Protein AF-R6CHU4-F1 (afdb_monomer)

Mean predicted aligned error: 10.6 Å

pLDDT: mean 79.74, std 15.45, range [49.53, 96.19]

Secondary structure (DSSP, 8-state):
-HHHHHHHHHHT---SHHHHHHHHHHHHHHHHHHHHHHHHHHHHHHHHHHHHHHHHHHHHHHHHHHHHHHTT-S--HHHHHHHHHHHHHHHHHHHHHHHHHHHHHHHHHHHHHHHHHHHHHHHHHTS--

Sequence (129 aa):
MLYIILFIQYNGLEHTESDDKMVKEYLREKADSLTAEKERLTAQKERLDGIRERLHKSIDEVQKKEDVDFEIFSPRADMRVSKEMLNEMHQQMNDVKRQQAQTARELEEVTAKLDKFLYMLEEVQNLPD

Nearest PDB structures (foldseek):
  3k29-assembly1_A  TM=5.548E-01  e=1.126E+00  Chlamydia trachomatis
  8i4v-assembly1_B  TM=6.104E-01  e=1.731E+00  Saccharomyces cerevisiae S288C
  8i21-assembly1_A  TM=4.843E-01  e=1.957E+00  Saccharomyces cerevisiae S288C

Radius of gyration: 26.16 Å; Cα contacts (8 Å, |Δi|>4): 61; chains: 1; bounding box: 52×22×76 Å

Solvent-accessible surface area (backbone atoms only — not comparable to full-atom values): 7097 Å² total; per-residue (Å²): 108,74,66,57,55,50,52,32,59,76,70,70,52,72,94,50,82,70,38,59,53,50,49,51,51,50,35,47,55,51,33,53,53,33,50,55,51,43,52,53,40,50,55,49,46,55,5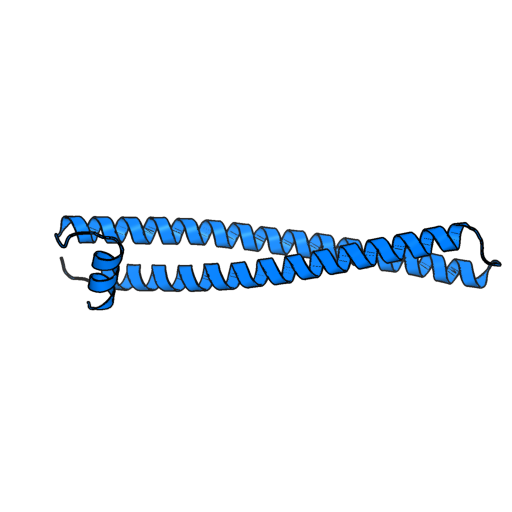2,49,51,56,49,50,53,51,52,51,53,51,49,52,54,52,51,54,51,53,58,57,47,63,79,74,52,78,94,49,77,68,56,58,54,52,53,52,51,50,51,53,52,51,50,53,49,51,52,50,52,50,50,47,55,48,45,50,51,52,40,51,53,40,48,56,50,32,54,52,33,49,52,51,42,53,59,63,67,70,52,82,131

Structure (mmCIF, N/CA/C/O backbone):
data_AF-R6CHU4-F1
#
_entry.id   AF-R6CHU4-F1
#
loop_
_atom_site.group_PDB
_atom_site.id
_atom_site.type_symbol
_atom_site.label_atom_id
_atom_site.label_alt_id
_atom_site.label_comp_id
_atom_site.label_asym_id
_atom_site.label_entity_id
_atom_site.label_seq_id
_atom_site.pdbx_PDB_ins_code
_atom_site.Cartn_x
_atom_site.Cartn_y
_atom_site.Cartn_z
_atom_site.occupancy
_atom_site.B_iso_or_equiv
_atom_site.auth_seq_id
_atom_site.auth_comp_id
_atom_site.auth_asym_id
_atom_site.auth_atom_id
_atom_site.pdbx_PDB_model_num
ATOM 1 N N . MET A 1 1 ? -22.817 -8.018 24.021 1.00 50.62 1 MET A N 1
ATOM 2 C CA . MET A 1 1 ? -22.764 -8.988 25.150 1.00 50.62 1 MET A CA 1
ATOM 3 C C . MET A 1 1 ? -21.920 -10.234 24.845 1.00 50.62 1 MET A C 1
ATOM 5 O O . MET A 1 1 ? -20.793 -10.284 25.312 1.00 50.62 1 MET A O 1
ATOM 9 N N . LEU A 1 2 ? -22.374 -11.208 24.036 1.00 55.72 2 LEU A N 1
ATOM 10 C CA . LEU A 1 2 ? -21.643 -12.480 23.796 1.00 55.72 2 LEU A CA 1
ATOM 11 C C . LEU A 1 2 ? -20.214 -12.301 23.236 1.00 55.72 2 LEU A C 1
ATOM 13 O O . LEU A 1 2 ? -19.304 -13.021 23.632 1.00 55.72 2 LEU A O 1
ATOM 17 N N . TYR A 1 3 ? -20.006 -11.315 22.358 1.00 54.94 3 TYR A N 1
ATOM 18 C CA . TYR A 1 3 ? -18.700 -11.028 21.746 1.00 54.94 3 TYR A CA 1
ATOM 19 C C . TYR A 1 3 ? -17.682 -10.420 22.721 1.00 54.94 3 TYR A C 1
ATOM 21 O O . TYR A 1 3 ? -16.497 -10.723 22.638 1.00 54.94 3 TYR A O 1
ATOM 29 N N . ILE A 1 4 ? -18.154 -9.594 23.658 1.00 58.25 4 ILE A N 1
ATOM 30 C CA . ILE A 1 4 ? -17.322 -8.940 24.676 1.00 58.25 4 ILE A CA 1
ATOM 31 C C . ILE A 1 4 ? -16.885 -9.976 25.712 1.00 58.25 4 ILE A C 1
ATOM 33 O O . ILE A 1 4 ? -15.700 -10.081 25.999 1.00 58.25 4 ILE A O 1
ATOM 37 N N . ILE A 1 5 ? -17.807 -10.837 26.157 1.00 59.31 5 ILE A N 1
ATOM 38 C CA . ILE A 1 5 ? -17.498 -11.958 27.058 1.00 59.31 5 ILE A CA 1
ATOM 39 C C . ILE A 1 5 ? -16.471 -12.906 26.415 1.00 59.31 5 ILE A C 1
ATOM 41 O O . ILE A 1 5 ? -15.502 -13.293 27.064 1.00 59.31 5 ILE A O 1
ATOM 45 N N . LEU A 1 6 ? -16.628 -13.237 25.126 1.00 61.44 6 LEU A N 1
ATOM 46 C CA . LEU A 1 6 ? -15.659 -14.053 24.382 1.00 61.44 6 LEU A CA 1
ATOM 47 C C . LEU A 1 6 ? -14.294 -13.365 24.235 1.00 61.44 6 LEU A C 1
ATOM 49 O O . LEU A 1 6 ? -13.268 -14.028 24.337 1.00 61.44 6 LEU A O 1
ATOM 53 N N . PHE A 1 7 ? -14.262 -12.052 24.009 1.00 62.44 7 PHE A N 1
ATOM 54 C CA . PHE A 1 7 ? -13.025 -11.277 23.906 1.00 62.44 7 PHE A CA 1
ATOM 55 C C . PHE A 1 7 ? -12.279 -11.191 25.247 1.00 62.44 7 PHE A C 1
ATOM 57 O O . PHE A 1 7 ? -11.062 -11.368 25.282 1.00 62.44 7 PHE A O 1
ATOM 64 N N . ILE A 1 8 ? -13.010 -10.988 26.343 1.00 59.88 8 ILE A N 1
ATOM 65 C CA . ILE A 1 8 ? -12.511 -10.984 27.723 1.00 59.88 8 ILE A CA 1
ATOM 66 C C . ILE A 1 8 ? -11.935 -12.365 28.083 1.00 59.88 8 ILE A C 1
ATOM 68 O O . ILE A 1 8 ? -10.789 -12.457 28.518 1.00 59.88 8 ILE A O 1
ATOM 72 N N . GLN A 1 9 ? -12.653 -13.453 27.773 1.00 55.72 9 GLN A N 1
ATOM 73 C CA . GLN A 1 9 ? -12.181 -14.829 27.992 1.00 55.72 9 GLN A CA 1
ATOM 74 C C . GLN A 1 9 ? -10.968 -15.203 27.127 1.00 55.72 9 GLN A C 1
ATOM 76 O O . GLN A 1 9 ? -10.060 -15.877 27.607 1.00 55.72 9 GLN A O 1
ATOM 81 N N . TYR A 1 10 ? -10.924 -14.765 25.863 1.00 58.94 10 TYR A N 1
ATOM 82 C CA . TYR A 1 10 ? -9.813 -15.061 24.949 1.00 58.94 10 TYR A CA 1
ATOM 83 C C . TYR A 1 10 ? -8.524 -14.311 25.321 1.00 58.94 10 TYR A C 1
ATOM 85 O O . TYR A 1 10 ? -7.430 -14.793 25.036 1.00 58.94 10 TYR A O 1
ATOM 93 N N . ASN A 1 11 ? -8.644 -13.149 25.972 1.00 62.66 11 ASN A N 1
ATOM 94 C CA . ASN A 1 11 ? -7.509 -12.342 26.428 1.00 62.66 11 ASN A CA 1
ATOM 95 C C . ASN A 1 11 ? -7.218 -12.482 27.937 1.00 62.66 11 ASN A C 1
ATOM 97 O O . ASN A 1 11 ? -6.288 -11.846 28.425 1.00 62.66 11 ASN A O 1
ATOM 101 N N . GLY A 1 12 ? -7.965 -13.323 28.665 1.00 55.19 12 GLY A N 1
ATOM 102 C CA . GLY A 1 12 ? -7.722 -13.628 30.080 1.00 55.19 12 GLY A CA 1
ATOM 103 C C . GLY A 1 12 ? -8.012 -12.480 31.054 1.00 55.19 12 GLY A C 1
ATOM 104 O O . GLY A 1 12 ? -7.389 -12.424 32.111 1.00 55.19 12 GLY A O 1
ATOM 105 N N . LEU A 1 13 ? -8.918 -11.565 30.705 1.00 57.38 13 LEU A N 1
ATOM 106 C CA . LEU A 1 13 ? -9.391 -10.510 31.607 1.00 57.38 13 LEU A CA 1
ATOM 107 C C . LEU A 1 13 ? -10.535 -11.089 32.473 1.00 57.38 13 LEU A C 1
ATOM 109 O O . LEU A 1 13 ? -11.392 -11.799 31.949 1.00 57.38 13 LEU A O 1
ATOM 113 N N . GLU A 1 14 ? -10.545 -10.870 33.792 1.00 50.28 14 GLU A N 1
ATOM 114 C CA . GLU A 1 14 ? -11.731 -11.154 34.628 1.00 50.28 14 GLU A CA 1
ATOM 115 C C . GLU A 1 14 ? -12.763 -10.015 34.443 1.00 50.28 14 GLU A C 1
ATOM 117 O O . GLU A 1 14 ? -12.479 -9.061 33.730 1.00 50.28 14 GLU A O 1
ATOM 122 N N . HIS A 1 15 ? -14.004 -10.143 34.932 1.00 49.53 15 HIS A N 1
ATOM 123 C CA . HIS A 1 15 ? -15.098 -9.200 34.621 1.00 49.53 15 HIS A CA 1
ATOM 124 C C . HIS A 1 15 ? -15.457 -8.350 35.857 1.00 49.53 15 HIS A C 1
ATOM 126 O O . HIS A 1 15 ? -16.210 -8.791 36.727 1.00 49.53 15 HIS A O 1
ATOM 132 N N . THR A 1 16 ? -14.925 -7.131 35.933 1.00 54.12 16 THR A N 1
ATOM 133 C CA . THR A 1 16 ? -15.229 -6.071 36.917 1.00 54.12 16 THR A CA 1
ATOM 134 C C . THR A 1 16 ? -15.424 -4.718 36.205 1.00 54.12 16 THR A C 1
ATOM 136 O O . THR A 1 16 ? -15.019 -4.565 35.058 1.00 54.12 16 THR A O 1
ATOM 139 N N . GLU A 1 17 ? -16.005 -3.698 36.854 1.00 53.38 17 GLU A N 1
ATOM 140 C CA . GLU A 1 17 ? -16.098 -2.316 36.308 1.00 53.38 17 GLU A CA 1
ATOM 141 C C . GLU A 1 17 ? -14.728 -1.740 35.887 1.00 53.38 17 GLU A C 1
ATOM 143 O O . GLU A 1 17 ? -14.625 -0.928 34.964 1.00 53.38 17 GLU A O 1
ATOM 148 N N . SER A 1 18 ? -13.648 -2.180 36.543 1.00 57.06 18 SER A N 1
ATOM 149 C CA . SER A 1 18 ? -12.274 -1.836 36.165 1.00 57.06 18 SER A CA 1
ATOM 150 C C . SER A 1 18 ? -11.870 -2.456 34.822 1.00 57.06 18 SER A C 1
ATOM 152 O O . SER A 1 18 ? -11.036 -1.890 34.112 1.00 57.06 18 SER A O 1
ATOM 154 N N . ASP A 1 19 ? -12.468 -3.589 34.454 1.00 63.03 19 ASP A N 1
ATOM 155 C CA . ASP A 1 19 ? -12.167 -4.324 33.229 1.00 63.03 19 ASP A CA 1
ATOM 156 C C . ASP A 1 19 ? -12.845 -3.701 32.008 1.00 63.03 19 ASP A C 1
ATOM 158 O O . ASP A 1 19 ? -12.230 -3.647 30.947 1.00 63.03 19 ASP A O 1
ATOM 162 N N . ASP A 1 20 ? -14.029 -3.097 32.147 1.00 67.44 20 ASP A N 1
ATOM 163 C CA . ASP A 1 20 ? -14.667 -2.367 31.040 1.00 67.44 20 ASP A CA 1
ATOM 164 C C . ASP A 1 20 ? -13.858 -1.124 30.640 1.00 67.44 20 ASP A C 1
ATOM 166 O O . ASP A 1 20 ? -13.711 -0.817 29.452 1.00 67.44 20 ASP A O 1
ATOM 170 N N . LYS A 1 21 ? -13.250 -0.434 31.614 1.00 73.94 21 LYS A N 1
ATOM 171 C CA . LYS A 1 21 ? -12.310 0.661 31.340 1.00 73.94 21 LYS A CA 1
ATOM 172 C C . LYS A 1 21 ? -11.032 0.156 30.659 1.00 73.94 21 LYS A C 1
ATOM 174 O O . LYS A 1 21 ? -10.609 0.744 29.664 1.00 73.94 21 LYS A O 1
ATOM 179 N N . MET A 1 22 ? -10.456 -0.944 31.147 1.00 76.44 22 MET A N 1
ATOM 180 C CA . MET A 1 22 ? -9.268 -1.576 30.552 1.00 76.44 22 MET A CA 1
ATOM 181 C C . MET A 1 22 ? -9.528 -2.059 29.118 1.00 76.44 22 MET A C 1
ATOM 183 O O . MET A 1 22 ? -8.687 -1.883 28.238 1.00 76.44 22 MET A O 1
ATOM 187 N N . VAL A 1 23 ? -10.708 -2.622 28.848 1.00 76.88 23 VAL A N 1
ATOM 188 C CA . VAL A 1 23 ? -11.127 -3.061 27.511 1.00 76.88 23 VAL A CA 1
ATOM 189 C C . VAL A 1 23 ? -11.295 -1.860 26.578 1.00 76.88 23 VAL A C 1
ATOM 191 O O . VAL A 1 23 ? -10.808 -1.907 25.448 1.00 76.88 23 VAL A O 1
ATOM 194 N N . LYS A 1 24 ? -11.910 -0.759 27.036 1.00 80.38 24 LYS A N 1
ATOM 195 C CA . LYS A 1 24 ? -12.016 0.493 26.257 1.00 80.38 24 LYS A CA 1
ATOM 196 C C . LYS A 1 24 ? -10.637 1.047 25.890 1.00 80.38 24 LYS A C 1
ATOM 198 O O . LYS A 1 24 ? -10.419 1.401 24.731 1.00 80.38 24 LYS A O 1
ATOM 203 N N . GLU A 1 25 ? -9.711 1.107 26.848 1.00 84.50 25 GLU A N 1
ATOM 204 C CA . GLU A 1 25 ? -8.339 1.580 26.617 1.00 84.50 25 GLU A CA 1
ATOM 205 C C . GLU A 1 25 ? -7.587 0.665 25.639 1.00 84.50 25 GLU A C 1
ATOM 207 O O . GLU A 1 25 ? -7.044 1.155 24.649 1.00 84.50 25 GLU A O 1
ATOM 212 N N . TYR A 1 26 ? -7.657 -0.658 25.818 1.00 82.50 26 TYR A N 1
ATOM 213 C CA . TYR A 1 26 ? -7.035 -1.622 24.906 1.00 82.50 26 TYR A CA 1
ATOM 214 C C . TYR A 1 26 ? -7.561 -1.505 23.470 1.00 82.50 26 TYR A C 1
ATOM 216 O O . TYR A 1 26 ? -6.786 -1.471 22.512 1.00 82.50 26 TYR A O 1
ATOM 224 N N . LEU A 1 27 ? -8.887 -1.459 23.298 1.00 84.50 27 LEU A N 1
ATOM 225 C CA . LEU A 1 27 ? -9.508 -1.350 21.977 1.00 84.50 27 LEU A CA 1
ATOM 226 C C . LEU A 1 27 ? -9.098 -0.046 21.283 1.00 84.50 27 LEU A C 1
ATOM 228 O O . LEU A 1 27 ? -8.846 -0.055 20.077 1.00 84.50 27 LEU A O 1
ATOM 232 N N . ARG A 1 28 ? -8.968 1.045 22.046 1.00 87.25 28 ARG A N 1
ATOM 233 C CA . ARG A 1 28 ? -8.505 2.342 21.547 1.00 87.25 28 ARG A CA 1
ATOM 234 C C . ARG A 1 28 ? -7.047 2.296 21.104 1.00 87.25 28 ARG A C 1
ATOM 236 O O . ARG A 1 28 ? -6.766 2.640 19.963 1.00 87.25 28 ARG A O 1
ATOM 243 N N . GLU A 1 29 ? -6.145 1.789 21.944 1.00 88.69 29 GLU A N 1
ATOM 244 C CA . GLU A 1 29 ? -4.726 1.648 21.590 1.00 88.69 29 GLU A CA 1
ATOM 245 C C . GLU A 1 29 ? -4.529 0.773 20.345 1.00 88.69 29 GLU A C 1
ATOM 247 O O . GLU A 1 29 ? -3.701 1.073 19.480 1.00 88.69 29 GLU A O 1
ATOM 252 N N . LYS A 1 30 ? -5.309 -0.309 20.212 1.00 87.19 30 LYS A N 1
ATOM 253 C CA . LYS A 1 30 ? -5.274 -1.157 19.015 1.00 87.19 30 LYS A CA 1
ATOM 254 C C . LYS A 1 30 ? -5.810 -0.448 17.779 1.00 87.19 30 LYS A C 1
ATOM 256 O O . LYS A 1 30 ? -5.200 -0.588 16.720 1.00 87.19 30 LYS A O 1
ATOM 261 N N . ALA A 1 31 ? -6.898 0.309 17.895 1.00 88.19 31 ALA A N 1
ATOM 262 C CA . ALA A 1 31 ? -7.425 1.100 16.787 1.00 88.19 31 ALA A CA 1
ATOM 263 C C . ALA A 1 31 ? -6.425 2.180 16.336 1.00 88.19 31 ALA A C 1
ATOM 265 O O . ALA A 1 31 ? -6.179 2.319 15.137 1.00 88.19 31 ALA A O 1
ATOM 266 N N . ASP A 1 32 ? -5.779 2.873 17.275 1.00 90.69 32 ASP A N 1
ATOM 267 C CA . ASP A 1 32 ? -4.761 3.888 16.980 1.00 90.69 32 ASP A CA 1
ATOM 268 C C . ASP A 1 32 ? -3.532 3.256 16.304 1.00 90.69 32 ASP A C 1
ATOM 270 O O . ASP A 1 32 ? -3.059 3.738 15.271 1.00 90.69 32 ASP A O 1
ATOM 274 N N . SER A 1 33 ? -3.061 2.112 16.817 1.00 91.62 33 SER A N 1
ATOM 275 C CA . SER A 1 33 ? -1.961 1.348 16.214 1.00 91.62 33 SER A CA 1
ATOM 276 C C . SER A 1 33 ? -2.281 0.894 14.787 1.00 91.62 33 SER A C 1
ATOM 278 O O . SER A 1 33 ? 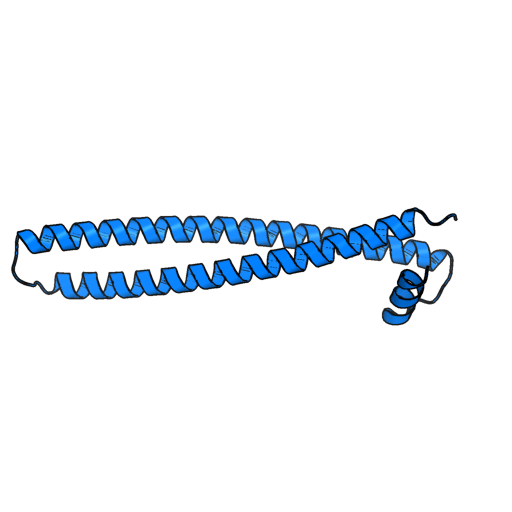-1.439 1.023 13.899 1.00 91.62 33 SER A O 1
ATOM 280 N N . LEU A 1 34 ? -3.480 0.351 14.553 1.00 91.12 34 LEU A N 1
ATOM 281 C CA . LEU A 1 34 ? -3.913 -0.102 13.227 1.00 91.12 34 LEU A CA 1
ATOM 282 C C . LEU A 1 34 ? -4.115 1.074 12.263 1.00 91.12 34 LEU A C 1
ATOM 284 O O . LEU A 1 34 ? -3.835 0.950 11.073 1.00 91.12 34 LEU A O 1
ATOM 288 N N . THR A 1 35 ? -4.542 2.233 12.768 1.00 92.31 35 THR A N 1
ATOM 289 C CA . THR A 1 35 ? -4.644 3.468 11.979 1.00 92.31 35 THR A CA 1
ATOM 290 C C . THR A 1 35 ? -3.266 3.929 11.508 1.00 92.31 35 THR A C 1
ATOM 292 O O . THR A 1 35 ? -3.072 4.156 10.314 1.00 92.31 35 THR A O 1
ATOM 295 N N . ALA A 1 36 ? -2.277 3.970 12.405 1.00 93.81 36 ALA A N 1
ATOM 296 C CA . ALA A 1 36 ? -0.904 4.322 12.048 1.00 93.81 36 ALA A CA 1
ATOM 297 C C . ALA A 1 36 ? -0.288 3.330 11.038 1.00 93.81 36 ALA A C 1
ATOM 299 O O . ALA A 1 36 ? 0.416 3.723 10.103 1.00 93.81 36 ALA A O 1
ATOM 300 N N . GLU A 1 37 ? -0.571 2.033 11.187 1.00 93.25 37 GLU A N 1
ATOM 301 C CA . GLU A 1 37 ? -0.127 1.008 10.238 1.00 93.25 37 GLU A CA 1
ATOM 302 C C . GLU A 1 37 ? -0.775 1.183 8.855 1.00 93.25 37 GLU A C 1
ATOM 304 O O . GLU A 1 37 ? -0.084 1.125 7.834 1.00 93.25 37 GLU A O 1
ATOM 309 N N . LYS A 1 38 ? -2.076 1.491 8.808 1.00 93.38 38 LYS A N 1
ATOM 310 C CA . LYS A 1 38 ? -2.803 1.805 7.571 1.00 93.38 38 LYS A CA 1
ATOM 311 C C . LYS A 1 38 ? -2.204 3.012 6.846 1.00 93.38 38 LYS A C 1
ATOM 313 O O . LYS A 1 38 ? -2.013 2.963 5.627 1.00 93.38 38 LYS A O 1
ATOM 318 N N . GLU A 1 39 ? -1.875 4.082 7.569 1.00 95.50 39 GLU A N 1
ATOM 319 C CA . GLU A 1 39 ? -1.222 5.270 7.000 1.00 95.50 39 GLU A CA 1
ATOM 320 C C . GLU A 1 39 ? 0.155 4.931 6.419 1.00 95.50 39 GLU A C 1
ATOM 322 O O . GLU A 1 39 ? 0.470 5.299 5.284 1.00 95.50 39 GLU A O 1
ATOM 327 N N . ARG A 1 40 ? 0.958 4.150 7.150 1.00 96.06 40 ARG A N 1
ATOM 328 C CA . ARG A 1 40 ? 2.267 3.682 6.679 1.00 96.06 40 ARG A CA 1
ATOM 329 C C . ARG A 1 40 ? 2.155 2.845 5.401 1.00 96.06 40 ARG A C 1
ATOM 331 O O 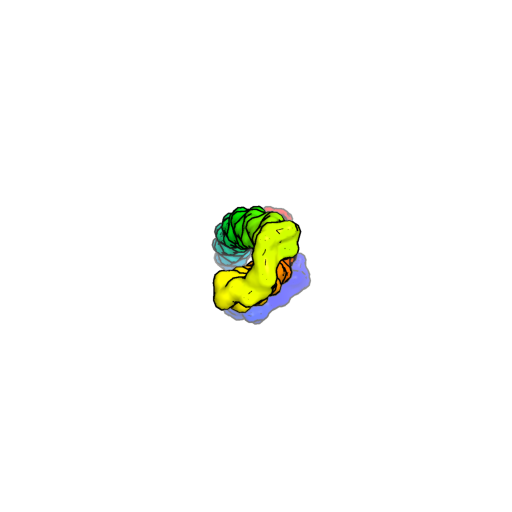. ARG A 1 40 ? 2.940 3.056 4.474 1.00 96.06 40 ARG A O 1
ATOM 338 N N . LEU A 1 41 ? 1.215 1.900 5.341 1.00 93.81 41 LEU A N 1
ATOM 339 C CA . LEU A 1 41 ? 0.981 1.062 4.157 1.00 93.81 41 LEU A CA 1
ATOM 340 C C . LEU A 1 41 ? 0.486 1.892 2.966 1.00 93.81 41 LEU A C 1
ATOM 342 O O . LEU A 1 41 ? 0.922 1.675 1.835 1.00 93.81 41 LEU A O 1
ATOM 346 N N . THR A 1 42 ? -0.350 2.899 3.218 1.00 92.75 42 THR A N 1
ATOM 347 C CA . THR A 1 42 ? -0.803 3.846 2.188 1.00 92.75 42 THR A CA 1
ATOM 348 C C . THR A 1 42 ? 0.378 4.626 1.605 1.00 92.75 42 THR A C 1
ATOM 350 O O . THR A 1 42 ? 0.566 4.639 0.389 1.00 92.75 42 THR A O 1
ATOM 353 N N . ALA A 1 43 ? 1.251 5.173 2.455 1.00 94.69 43 ALA A N 1
ATOM 354 C CA . ALA A 1 43 ? 2.458 5.864 2.006 1.0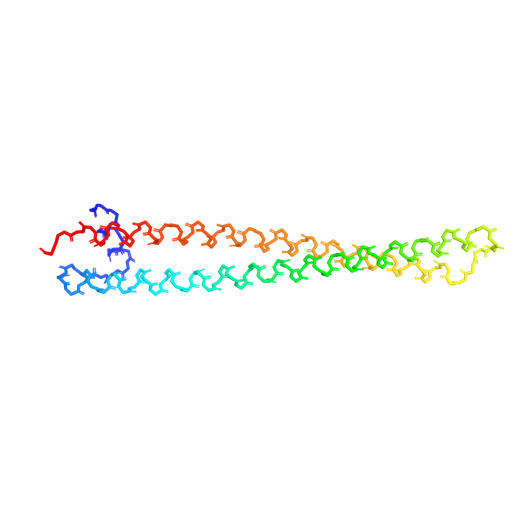0 94.69 43 ALA A CA 1
ATOM 355 C C . ALA A 1 43 ? 3.434 4.929 1.261 1.00 94.69 43 ALA A C 1
ATOM 357 O O . ALA A 1 43 ? 4.103 5.338 0.309 1.00 94.69 43 ALA A O 1
ATOM 358 N N . GLN A 1 44 ? 3.530 3.656 1.665 1.00 93.50 44 GLN A N 1
ATOM 359 C CA . GLN A 1 44 ? 4.327 2.659 0.945 1.00 93.50 44 GLN A CA 1
ATOM 360 C C . GLN A 1 44 ? 3.770 2.407 -0.462 1.00 93.50 44 GLN A C 1
ATOM 362 O O . GLN A 1 44 ? 4.545 2.361 -1.420 1.00 93.50 44 GLN A O 1
ATOM 367 N N . LYS A 1 45 ? 2.446 2.286 -0.602 1.00 93.00 45 LYS A N 1
ATOM 368 C CA . LYS A 1 45 ? 1.779 2.109 -1.896 1.00 93.00 45 LYS A CA 1
ATOM 369 C C . LYS A 1 45 ? 2.079 3.270 -2.848 1.00 93.00 45 LYS A C 1
ATOM 371 O O . LYS A 1 45 ? 2.514 3.020 -3.969 1.00 93.00 45 LYS A O 1
ATOM 376 N N . GLU A 1 46 ? 1.952 4.512 -2.382 1.00 94.50 46 GLU A N 1
ATOM 377 C CA . GLU A 1 46 ? 2.267 5.710 -3.178 1.00 94.50 46 GLU A CA 1
ATOM 378 C C . GLU A 1 46 ? 3.730 5.734 -3.642 1.00 94.50 46 GLU A C 1
ATOM 380 O O . GLU A 1 46 ? 4.029 6.029 -4.801 1.00 94.50 46 GLU A O 1
ATOM 385 N N . ARG A 1 47 ? 4.667 5.359 -2.760 1.00 95.31 47 ARG A N 1
ATOM 386 C CA . ARG A 1 47 ? 6.088 5.243 -3.124 1.00 95.31 47 ARG A CA 1
ATOM 387 C C . ARG A 1 47 ? 6.315 4.196 -4.211 1.00 95.31 47 ARG A C 1
ATOM 389 O O . ARG A 1 47 ? 7.088 4.447 -5.135 1.00 95.31 47 ARG A O 1
ATOM 396 N N . LEU A 1 48 ? 5.660 3.039 -4.108 1.00 94.44 48 LEU A N 1
ATOM 397 C CA . LEU A 1 48 ? 5.748 1.984 -5.118 1.00 94.44 48 LEU A CA 1
ATOM 398 C C . LEU A 1 48 ? 5.132 2.423 -6.450 1.00 94.44 48 LEU A C 1
ATOM 400 O O . LEU A 1 48 ? 5.718 2.145 -7.493 1.00 94.44 48 LEU A O 1
ATOM 404 N N . ASP A 1 49 ? 4.012 3.152 -6.431 1.00 92.81 49 ASP A N 1
ATOM 405 C CA . ASP A 1 49 ? 3.415 3.731 -7.641 1.00 92.81 49 ASP A CA 1
ATOM 406 C C . ASP A 1 49 ? 4.386 4.705 -8.331 1.00 92.81 49 ASP A C 1
ATOM 408 O O . ASP A 1 49 ? 4.619 4.587 -9.536 1.00 92.81 49 ASP A O 1
ATOM 412 N N . GLY A 1 50 ? 5.056 5.578 -7.572 1.00 94.75 50 GLY A N 1
ATOM 413 C CA . GLY A 1 50 ? 6.070 6.486 -8.120 1.00 94.75 50 GLY A CA 1
ATOM 414 C C . GLY A 1 50 ? 7.342 5.784 -8.623 1.00 94.75 50 GLY A C 1
ATOM 415 O O . GLY A 1 50 ? 8.004 6.260 -9.547 1.00 94.75 50 GLY A O 1
ATOM 416 N N . ILE A 1 51 ? 7.731 4.642 -8.044 1.00 94.06 51 ILE A N 1
ATOM 417 C CA . ILE A 1 51 ? 8.813 3.804 -8.596 1.00 94.06 51 ILE A CA 1
ATOM 418 C C . ILE A 1 51 ? 8.359 3.160 -9.908 1.00 94.06 51 ILE A C 1
ATOM 420 O O . ILE A 1 51 ? 9.099 3.205 -10.891 1.00 94.06 51 ILE A O 1
ATOM 424 N N . ARG A 1 52 ? 7.142 2.607 -9.943 1.00 93.69 52 ARG A N 1
ATOM 425 C CA . ARG A 1 52 ? 6.569 1.968 -11.132 1.00 93.69 52 ARG A CA 1
ATOM 426 C C . ARG A 1 52 ? 6.510 2.933 -12.311 1.00 93.69 52 ARG A C 1
ATOM 428 O O . ARG A 1 52 ? 6.920 2.570 -13.407 1.00 93.69 52 ARG A O 1
ATOM 435 N N . GLU A 1 53 ? 6.034 4.156 -12.091 1.00 94.06 53 GLU A N 1
ATOM 436 C CA . GLU A 1 53 ? 5.942 5.180 -13.136 1.00 94.06 53 GLU A CA 1
ATOM 437 C C . GLU A 1 53 ? 7.319 5.546 -13.705 1.00 94.06 53 GLU A C 1
ATOM 439 O O . GLU A 1 53 ? 7.504 5.579 -14.922 1.00 94.06 53 GLU A O 1
ATOM 444 N N . ARG A 1 54 ? 8.318 5.738 -12.832 1.00 93.94 54 ARG A N 1
ATOM 445 C CA . ARG A 1 54 ? 9.696 6.023 -13.257 1.00 93.94 54 ARG A CA 1
ATOM 446 C C . ARG A 1 54 ? 10.301 4.873 -14.057 1.00 93.94 54 ARG A C 1
ATOM 448 O O . ARG A 1 54 ? 10.879 5.124 -15.108 1.00 93.94 54 ARG A O 1
ATOM 455 N N . LEU A 1 55 ? 10.130 3.629 -13.602 1.00 91.81 55 LEU A N 1
ATOM 456 C CA . LEU A 1 55 ? 10.592 2.451 -14.340 1.00 91.81 55 LEU A CA 1
ATOM 457 C C . LEU A 1 55 ? 9.908 2.333 -15.702 1.00 91.81 55 LEU A C 1
ATOM 459 O O . LEU A 1 55 ? 10.578 2.032 -16.684 1.00 91.81 55 LEU A O 1
ATOM 463 N N . HIS A 1 56 ? 8.602 2.597 -15.778 1.00 92.25 56 HIS A N 1
ATOM 464 C CA . HIS A 1 56 ? 7.868 2.551 -17.039 1.00 92.25 56 HIS A CA 1
ATOM 465 C C . HIS A 1 56 ? 8.410 3.581 -18.032 1.00 92.25 56 HIS A C 1
ATOM 467 O O . HIS A 1 56 ? 8.758 3.224 -19.153 1.00 92.25 56 HIS A O 1
ATOM 473 N N . LYS A 1 57 ? 8.600 4.826 -17.583 1.00 92.38 57 LYS A N 1
ATOM 474 C CA . LYS A 1 57 ? 9.183 5.886 -18.408 1.00 92.38 57 LYS A CA 1
ATOM 475 C C . LYS A 1 57 ? 10.595 5.540 -18.886 1.00 92.38 57 LYS A C 1
ATOM 477 O O . LYS A 1 57 ? 10.911 5.753 -20.052 1.00 92.38 57 LYS A O 1
ATOM 482 N N . SER A 1 58 ? 11.442 4.995 -18.013 1.00 88.25 58 SER A N 1
ATOM 483 C CA . SER A 1 58 ? 12.793 4.596 -18.408 1.00 88.25 58 SER A CA 1
ATOM 484 C C . SER A 1 58 ? 12.789 3.423 -19.397 1.00 88.25 58 SER A C 1
ATOM 486 O O . SER A 1 58 ? 13.615 3.420 -20.304 1.00 88.25 58 SER A O 1
ATOM 488 N N . ILE A 1 59 ? 11.872 2.453 -19.270 1.00 89.62 59 ILE A N 1
ATOM 489 C CA . ILE A 1 59 ? 11.711 1.369 -20.258 1.00 89.62 59 ILE A CA 1
ATOM 490 C C . ILE A 1 59 ? 11.341 1.962 -21.623 1.00 89.62 59 ILE A C 1
ATOM 492 O O . ILE A 1 59 ? 12.012 1.664 -22.609 1.00 89.62 59 ILE A O 1
ATOM 496 N N . ASP A 1 60 ? 10.348 2.854 -21.668 1.00 88.19 60 ASP A N 1
ATOM 497 C CA . ASP A 1 60 ? 9.903 3.502 -22.908 1.00 88.19 60 ASP A CA 1
ATOM 498 C C . ASP A 1 60 ? 11.030 4.306 -23.579 1.00 88.19 60 ASP A C 1
ATOM 500 O O . ASP A 1 60 ? 1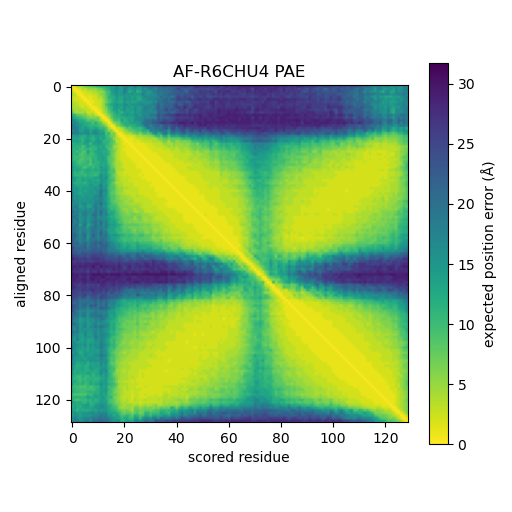1.163 4.313 -24.803 1.00 88.19 60 ASP A O 1
ATOM 504 N N . GLU A 1 61 ? 11.852 5.009 -22.793 1.00 87.31 61 GLU A N 1
ATOM 505 C CA . GLU A 1 61 ? 12.994 5.778 -23.301 1.00 87.31 61 GLU A CA 1
ATOM 506 C C . GLU A 1 61 ? 14.082 4.882 -23.905 1.00 87.31 61 GLU A C 1
ATOM 508 O O . GLU A 1 61 ? 14.668 5.239 -24.928 1.00 87.31 61 GLU A O 1
ATOM 513 N N . VAL A 1 62 ? 14.360 3.732 -23.287 1.00 83.44 62 VAL A N 1
ATOM 514 C CA . VAL A 1 62 ? 15.361 2.775 -23.782 1.00 83.44 62 VAL A CA 1
ATOM 515 C C . VAL A 1 62 ? 14.852 2.065 -25.036 1.00 83.44 62 VAL A C 1
ATOM 517 O O . VAL A 1 62 ? 15.595 1.977 -26.010 1.00 83.44 62 VAL A O 1
ATOM 520 N N . GLN A 1 63 ? 13.581 1.653 -25.061 1.00 82.00 63 GLN A N 1
ATOM 521 C CA . GLN A 1 63 ? 12.956 1.041 -26.240 1.00 82.00 63 GLN A CA 1
ATOM 522 C C . GLN A 1 63 ? 12.956 1.989 -27.445 1.00 82.00 63 GLN A C 1
ATOM 524 O O . GLN A 1 63 ? 13.381 1.605 -28.528 1.00 82.00 63 GLN A O 1
ATOM 529 N N . LYS A 1 64 ? 12.587 3.264 -27.252 1.00 80.44 64 LYS A N 1
ATOM 530 C CA . LYS A 1 64 ? 12.628 4.266 -28.333 1.00 80.44 64 LYS A CA 1
ATOM 531 C C . LYS A 1 64 ? 14.030 4.488 -28.898 1.00 80.44 64 LYS A C 1
ATOM 533 O O . LYS A 1 64 ? 14.163 4.768 -30.084 1.00 80.44 64 LYS A O 1
ATOM 538 N N . LYS A 1 65 ? 15.071 4.413 -28.061 1.00 73.44 65 LYS A N 1
ATOM 539 C CA . LYS A 1 65 ? 16.463 4.509 -28.529 1.00 73.44 65 LYS A CA 1
ATOM 540 C C . LYS A 1 65 ? 16.869 3.278 -29.339 1.00 73.44 65 LYS A C 1
ATOM 542 O O . LYS A 1 65 ? 17.494 3.443 -30.378 1.00 73.44 65 LYS A O 1
ATOM 547 N N . GLU A 1 66 ? 16.479 2.082 -28.897 1.00 65.75 66 GLU A N 1
ATOM 548 C CA . GLU A 1 66 ? 16.739 0.833 -29.628 1.00 65.75 66 GLU A CA 1
ATOM 549 C C . GLU A 1 66 ? 16.054 0.825 -31.006 1.00 65.75 66 GLU A C 1
ATOM 551 O O . GLU A 1 66 ? 16.692 0.477 -31.999 1.00 65.75 66 GLU A O 1
ATOM 556 N N . ASP A 1 67 ? 14.802 1.290 -31.089 1.00 61.72 67 ASP A N 1
ATOM 557 C CA . ASP A 1 67 ? 14.059 1.390 -32.353 1.00 61.72 67 ASP A CA 1
ATOM 558 C C . ASP A 1 67 ? 14.721 2.368 -33.344 1.00 61.72 67 ASP A C 1
ATOM 560 O O . ASP A 1 67 ? 14.832 2.063 -34.533 1.00 61.72 67 ASP A O 1
ATOM 564 N N . VAL A 1 68 ? 15.214 3.523 -32.871 1.00 59.19 68 VAL A N 1
ATOM 565 C CA . VAL A 1 68 ? 15.949 4.485 -33.719 1.00 59.19 68 VAL A CA 1
ATOM 566 C C . VAL A 1 68 ? 17.293 3.915 -34.186 1.00 59.19 68 VAL A C 1
ATOM 568 O O . VAL A 1 68 ? 17.683 4.129 -35.333 1.00 59.19 68 VAL A O 1
ATOM 571 N N . ASP A 1 69 ? 18.001 3.165 -33.338 1.00 56.41 69 ASP A N 1
ATOM 572 C CA . ASP A 1 69 ? 19.283 2.552 -33.706 1.00 56.41 69 ASP A CA 1
ATOM 573 C C . ASP A 1 69 ? 19.122 1.443 -34.771 1.00 56.41 69 ASP A C 1
ATOM 575 O O . ASP A 1 69 ? 20.028 1.241 -35.591 1.00 56.41 69 ASP A O 1
ATOM 579 N N . PHE A 1 70 ? 17.960 0.775 -34.825 1.00 52.00 70 PHE A N 1
ATOM 580 C CA . PHE A 1 70 ? 17.638 -0.269 -35.810 1.00 52.00 70 PHE A CA 1
ATOM 581 C C . PHE A 1 70 ? 17.499 0.269 -37.243 1.00 52.00 70 PHE A C 1
ATOM 583 O O . PHE A 1 70 ? 17.856 -0.419 -38.201 1.00 52.00 70 PHE A O 1
ATOM 590 N N . GLU A 1 71 ? 17.024 1.507 -37.411 1.00 53.88 71 GLU A N 1
ATOM 591 C CA . GLU A 1 71 ? 16.888 2.132 -38.734 1.00 53.88 71 GLU A CA 1
ATOM 592 C C . GLU A 1 71 ? 18.237 2.558 -39.344 1.00 53.88 71 GLU A C 1
ATOM 594 O O . GLU A 1 71 ? 18.309 2.796 -40.552 1.00 53.88 71 GLU A O 1
ATOM 599 N N . ILE A 1 72 ? 19.318 2.640 -38.552 1.00 55.09 72 ILE A N 1
ATOM 600 C CA . ILE A 1 72 ? 20.560 3.311 -38.978 1.00 55.09 72 ILE A CA 1
ATOM 601 C C . ILE A 1 72 ? 21.787 2.370 -39.044 1.00 55.09 72 ILE A C 1
ATOM 603 O O . ILE A 1 72 ? 22.656 2.602 -39.889 1.00 55.09 72 ILE A O 1
ATOM 607 N N . PHE A 1 73 ? 21.908 1.293 -38.243 1.00 50.31 73 PHE A N 1
ATOM 608 C CA . PHE A 1 73 ? 23.129 0.453 -38.242 1.00 50.31 73 PHE A CA 1
ATOM 609 C C . PHE A 1 73 ? 22.934 -1.057 -37.975 1.00 50.31 73 PHE A C 1
ATOM 611 O O . PHE A 1 73 ? 22.097 -1.476 -37.187 1.00 50.31 73 PHE A O 1
ATOM 618 N N . SER A 1 74 ? 23.806 -1.887 -38.578 1.00 52.28 74 SER A N 1
ATOM 619 C CA . SER A 1 74 ? 23.990 -3.319 -38.261 1.00 52.28 74 SER A CA 1
ATOM 620 C C . SER A 1 74 ? 24.210 -3.572 -36.754 1.00 52.28 74 SER A C 1
ATOM 622 O O . SER A 1 74 ? 24.777 -2.702 -36.092 1.00 52.28 74 SER A O 1
ATOM 624 N N . PRO A 1 75 ? 23.883 -4.766 -36.207 1.00 57.75 75 PRO A N 1
ATOM 625 C CA . PRO A 1 75 ? 23.867 -5.016 -34.761 1.00 57.75 75 PRO A CA 1
ATOM 626 C C . PRO A 1 75 ? 25.211 -4.717 -34.082 1.00 57.75 75 PRO A C 1
ATOM 628 O O . PRO A 1 75 ? 26.191 -5.442 -34.273 1.00 57.75 75 PRO A O 1
ATOM 631 N N . ARG A 1 76 ? 25.263 -3.652 -33.275 1.00 58.19 76 ARG A N 1
ATOM 632 C CA . ARG A 1 76 ? 26.435 -3.277 -32.466 1.00 58.19 76 ARG A CA 1
ATOM 633 C C . ARG A 1 76 ? 26.387 -3.967 -31.100 1.00 58.19 76 ARG A C 1
ATOM 635 O O . ARG A 1 76 ? 25.323 -4.379 -30.642 1.00 58.19 76 ARG A O 1
ATOM 642 N N . ALA A 1 77 ? 27.535 -4.086 -30.430 1.00 58.81 77 ALA A N 1
ATOM 643 C CA . ALA A 1 77 ? 27.623 -4.592 -29.053 1.00 58.81 77 ALA A CA 1
ATOM 644 C C . ALA A 1 77 ? 26.690 -3.831 -28.085 1.00 58.81 77 ALA A C 1
ATOM 646 O O . ALA A 1 77 ? 26.123 -4.442 -27.180 1.00 58.81 77 ALA A O 1
ATOM 647 N N . ASP A 1 78 ? 26.448 -2.548 -28.360 1.00 61.75 78 ASP A N 1
ATOM 648 C CA . ASP A 1 78 ? 25.532 -1.666 -27.626 1.00 61.75 78 ASP A CA 1
ATOM 649 C C . ASP A 1 78 ? 24.084 -2.195 -27.590 1.00 61.75 78 ASP A C 1
ATOM 651 O O . ASP A 1 78 ? 23.389 -2.042 -26.591 1.00 61.75 78 ASP A O 1
ATOM 655 N N . MET A 1 79 ? 23.647 -2.927 -28.623 1.00 64.62 79 MET A N 1
ATOM 656 C CA . MET A 1 79 ? 22.306 -3.524 -28.688 1.00 64.62 79 MET A CA 1
ATOM 657 C C . MET A 1 79 ? 22.130 -4.670 -27.680 1.00 64.62 79 MET A C 1
ATOM 659 O O . MET A 1 79 ? 21.058 -4.851 -27.106 1.00 64.62 79 MET A O 1
ATOM 663 N N . ARG A 1 80 ? 23.190 -5.456 -27.429 1.00 67.38 80 ARG A N 1
ATOM 664 C CA . ARG A 1 80 ? 23.144 -6.531 -26.421 1.00 67.38 80 ARG A CA 1
ATOM 665 C C . ARG A 1 80 ? 23.013 -5.950 -25.014 1.00 67.38 80 ARG A C 1
ATOM 667 O O . ARG A 1 80 ? 22.206 -6.451 -24.239 1.00 67.38 80 ARG A O 1
ATOM 674 N N . VAL A 1 81 ? 23.737 -4.863 -24.742 1.00 69.25 81 VAL A N 1
ATOM 675 C CA . VAL A 1 81 ? 23.681 -4.138 -23.464 1.00 69.25 81 VAL A CA 1
ATOM 676 C C . VAL A 1 81 ? 22.293 -3.526 -23.2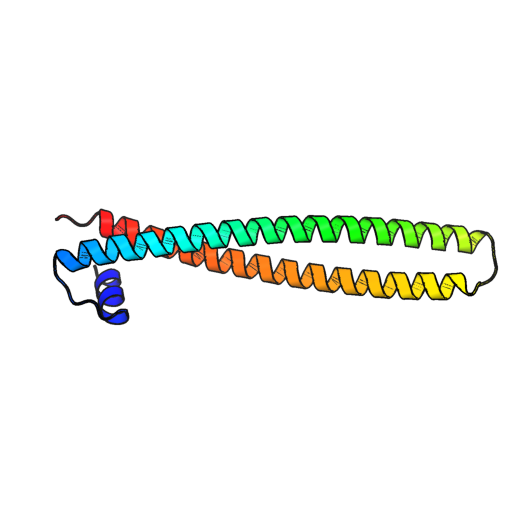42 1.00 69.25 81 VAL A C 1
ATOM 678 O O . VAL A 1 81 ? 21.723 -3.702 -22.169 1.00 69.25 81 VAL A O 1
ATOM 681 N N . SER A 1 82 ? 21.693 -2.889 -24.257 1.00 75.56 82 SER A N 1
ATOM 682 C CA . SER A 1 82 ? 20.327 -2.344 -24.162 1.00 75.56 82 SER A CA 1
ATOM 683 C C . SER A 1 82 ? 19.274 -3.422 -23.887 1.00 75.56 82 SER A C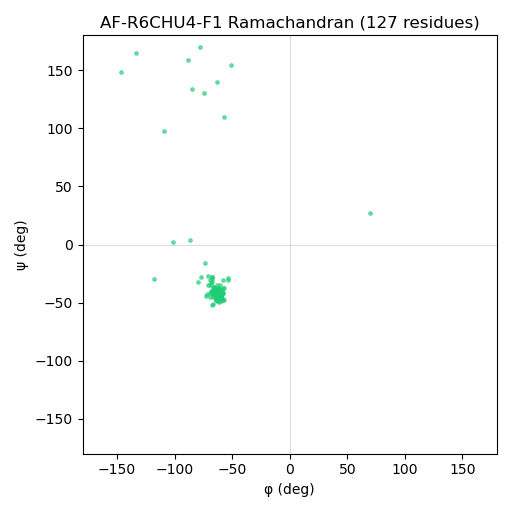 1
ATOM 685 O O . SER A 1 82 ? 18.399 -3.227 -23.044 1.00 75.56 82 SER A O 1
ATOM 687 N N . LYS A 1 83 ? 19.385 -4.593 -24.525 1.00 80.69 83 LYS A N 1
ATOM 688 C CA . LYS A 1 83 ? 18.458 -5.712 -24.311 1.00 80.69 83 LYS A CA 1
ATOM 689 C C . LYS A 1 83 ? 18.584 -6.338 -22.919 1.00 80.69 83 LYS A C 1
ATOM 691 O O . LYS A 1 83 ? 17.574 -6.688 -22.310 1.00 80.69 83 LYS A O 1
ATOM 696 N N . GLU A 1 84 ? 19.806 -6.487 -22.412 1.00 83.62 84 GLU A N 1
ATOM 697 C CA . GLU A 1 84 ? 20.052 -6.944 -21.038 1.00 83.62 84 GLU A CA 1
ATOM 698 C C . GLU A 1 84 ? 19.497 -5.938 -20.021 1.00 83.62 84 GLU A C 1
ATOM 700 O O . GLU A 1 84 ? 18.741 -6.329 -19.132 1.00 83.62 84 GL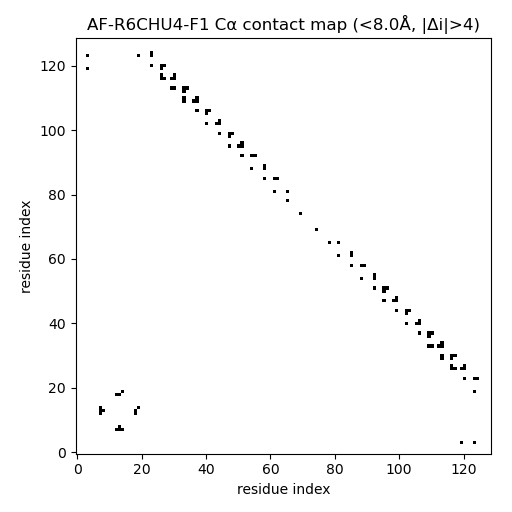U A O 1
ATOM 705 N N . MET A 1 85 ? 19.744 -4.641 -20.230 1.00 85.44 85 MET A N 1
ATOM 706 C CA . MET A 1 85 ? 19.206 -3.570 -19.389 1.00 85.44 85 MET A CA 1
ATOM 707 C C . MET A 1 85 ? 17.668 -3.552 -19.389 1.00 85.44 85 MET A C 1
ATOM 709 O O . MET A 1 85 ? 17.051 -3.462 -18.329 1.00 85.44 85 MET A O 1
ATOM 713 N N . LEU A 1 86 ? 17.021 -3.719 -20.548 1.00 87.69 86 LEU A N 1
ATOM 714 C CA . LEU A 1 86 ? 15.560 -3.834 -20.633 1.00 87.69 86 LEU A CA 1
ATOM 715 C C . LEU A 1 86 ? 15.022 -5.055 -19.881 1.00 87.69 86 LEU A C 1
ATOM 717 O O . LEU A 1 86 ? 13.989 -4.962 -19.217 1.00 87.69 86 LEU A O 1
ATOM 721 N N . ASN A 1 87 ? 15.704 -6.199 -19.959 1.00 89.62 87 ASN A N 1
ATOM 722 C CA . ASN A 1 87 ? 15.309 -7.396 -19.216 1.00 89.62 87 ASN A CA 1
ATOM 723 C C . ASN A 1 87 ? 15.395 -7.176 -17.700 1.00 89.62 87 ASN A C 1
ATOM 725 O O . ASN A 1 87 ? 14.462 -7.539 -16.981 1.00 89.62 87 ASN A O 1
ATOM 729 N N . GLU A 1 88 ? 16.466 -6.546 -17.214 1.00 92.25 88 GLU A N 1
ATOM 730 C CA . GLU A 1 88 ? 16.609 -6.188 -15.799 1.00 92.25 88 GLU A CA 1
ATOM 731 C C . GLU A 1 88 ? 15.507 -5.228 -15.343 1.00 92.25 88 GLU A C 1
ATOM 733 O O . GLU A 1 88 ? 14.886 -5.437 -14.300 1.00 92.25 88 GLU A O 1
ATOM 738 N N . MET A 1 89 ? 15.199 -4.207 -16.143 1.00 91.81 89 MET A N 1
ATOM 739 C CA . MET A 1 89 ? 14.145 -3.242 -15.829 1.00 91.81 89 MET A CA 1
ATOM 740 C C . MET A 1 89 ? 12.750 -3.879 -15.828 1.00 91.81 89 MET A C 1
ATOM 742 O O . MET A 1 89 ? 11.939 -3.582 -14.950 1.00 91.81 89 MET A O 1
ATOM 746 N N . HIS A 1 90 ? 12.465 -4.800 -16.754 1.00 91.69 90 HIS A N 1
ATOM 747 C CA . HIS A 1 90 ? 11.232 -5.592 -16.727 1.00 91.69 90 HIS A CA 1
ATOM 748 C C . HIS A 1 90 ? 11.150 -6.495 -15.492 1.00 91.69 90 HIS A C 1
ATOM 750 O O . HIS A 1 90 ? 10.072 -6.642 -14.910 1.00 91.69 90 HIS A O 1
ATOM 756 N N . GLN A 1 91 ? 12.272 -7.073 -15.058 1.00 94.44 91 GLN A N 1
ATOM 757 C CA . GLN A 1 91 ? 12.318 -7.861 -13.832 1.00 94.44 91 GLN A CA 1
ATOM 758 C C . GLN A 1 91 ? 12.016 -6.988 -12.605 1.00 94.44 91 GLN A C 1
ATOM 760 O O . GLN A 1 91 ? 11.119 -7.319 -11.830 1.00 94.44 91 GLN A O 1
ATOM 765 N N . GLN A 1 92 ? 12.663 -5.825 -12.491 1.00 93.69 92 GLN A N 1
ATOM 766 C CA . GLN A 1 92 ? 12.384 -4.850 -11.430 1.00 93.69 92 GLN A CA 1
ATOM 767 C C . GLN A 1 92 ? 10.918 -4.393 -11.446 1.00 93.69 92 GLN A C 1
ATOM 769 O O . GLN A 1 92 ? 10.279 -4.311 -10.399 1.00 93.69 92 GLN A O 1
ATOM 774 N N . MET A 1 93 ? 10.347 -4.153 -12.629 1.00 93.81 93 MET A N 1
ATOM 775 C CA . MET A 1 93 ? 8.932 -3.813 -12.793 1.00 93.81 93 MET A CA 1
ATOM 776 C C . MET A 1 93 ? 8.011 -4.911 -12.242 1.00 93.81 93 MET A C 1
ATOM 778 O O . MET A 1 93 ? 7.018 -4.618 -11.573 1.00 93.81 93 MET A O 1
ATOM 782 N N . ASN A 1 94 ? 8.325 -6.179 -12.509 1.00 95.06 94 ASN A N 1
ATOM 783 C CA . ASN A 1 94 ? 7.553 -7.306 -11.990 1.00 95.06 94 ASN A CA 1
ATOM 784 C C . ASN A 1 94 ? 7.653 -7.416 -10.465 1.00 95.06 94 ASN A C 1
ATOM 786 O O . ASN A 1 94 ? 6.643 -7.679 -9.808 1.00 95.06 94 ASN A O 1
ATOM 790 N N . ASP A 1 95 ? 8.829 -7.166 -9.897 1.00 96.12 95 ASP A N 1
ATOM 791 C CA . ASP A 1 95 ? 9.026 -7.172 -8.449 1.00 96.12 95 ASP A CA 1
ATOM 792 C C . ASP A 1 95 ? 8.265 -6.024 -7.772 1.00 96.12 95 ASP A C 1
ATOM 794 O O . ASP A 1 95 ? 7.572 -6.251 -6.778 1.00 96.12 95 ASP A O 1
ATOM 798 N N . VAL A 1 96 ? 8.26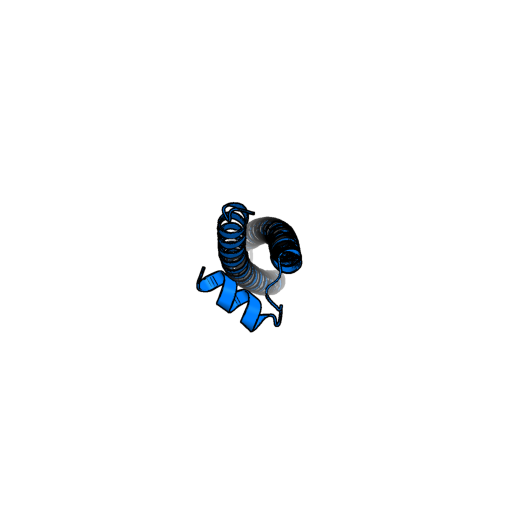7 -4.823 -8.361 1.00 94.94 96 VAL A N 1
ATOM 799 C CA . VAL A 1 96 ? 7.446 -3.693 -7.891 1.00 94.94 96 VAL A CA 1
ATOM 800 C C . VAL A 1 96 ? 5.959 -4.043 -7.941 1.00 94.94 96 VAL A C 1
ATOM 802 O O . VAL A 1 96 ? 5.252 -3.832 -6.959 1.00 94.94 96 VAL A O 1
ATOM 805 N N . LYS A 1 97 ? 5.467 -4.643 -9.032 1.00 93.44 97 LYS A N 1
ATOM 806 C CA . LYS A 1 97 ? 4.062 -5.087 -9.130 1.00 93.44 97 LYS A CA 1
ATOM 807 C C . LYS A 1 97 ? 3.700 -6.114 -8.053 1.00 93.44 97 LYS A C 1
ATOM 809 O O . LYS A 1 97 ? 2.606 -6.048 -7.493 1.00 93.44 97 LYS A O 1
ATOM 814 N N . ARG A 1 98 ? 4.604 -7.050 -7.739 1.00 96.19 98 ARG A N 1
ATOM 815 C CA . ARG A 1 98 ? 4.409 -8.025 -6.652 1.00 96.19 98 ARG A CA 1
ATOM 816 C C . ARG A 1 98 ? 4.329 -7.340 -5.292 1.00 96.19 98 ARG A C 1
ATOM 818 O O . ARG A 1 98 ? 3.407 -7.633 -4.536 1.00 96.19 98 ARG A O 1
ATOM 825 N N . GLN A 1 99 ? 5.236 -6.405 -5.014 1.00 95.56 99 GLN A N 1
ATOM 826 C CA . GLN A 1 99 ? 5.208 -5.615 -3.781 1.00 95.56 99 GLN A CA 1
ATOM 827 C C . GLN A 1 99 ? 3.912 -4.806 -3.667 1.00 95.56 99 GLN A C 1
ATOM 829 O O . GLN A 1 99 ? 3.277 -4.832 -2.623 1.00 95.56 99 GLN A O 1
ATOM 834 N N . GLN A 1 100 ? 3.451 -4.175 -4.751 1.00 93.31 100 GLN A N 1
ATOM 835 C CA . GLN A 1 100 ? 2.176 -3.450 -4.760 1.00 93.31 100 GLN A CA 1
ATOM 836 C C . GLN A 1 100 ? 0.985 -4.352 -4.435 1.00 93.31 100 GLN A C 1
ATOM 838 O O . GLN A 1 100 ? 0.119 -3.963 -3.652 1.00 93.31 100 GLN A O 1
ATOM 843 N N . ALA A 1 101 ? 0.941 -5.556 -5.010 1.00 94.56 101 ALA A N 1
ATOM 844 C CA . ALA A 1 101 ? -0.111 -6.523 -4.718 1.00 94.56 101 ALA A CA 1
ATOM 845 C C . ALA A 1 101 ? -0.076 -6.985 -3.252 1.00 94.56 101 ALA A C 1
ATOM 847 O O . ALA A 1 101 ? -1.128 -7.166 -2.644 1.00 94.56 101 ALA A O 1
ATOM 848 N N . GLN A 1 102 ? 1.117 -7.152 -2.679 1.00 95.69 102 GLN A N 1
ATOM 849 C CA . GLN A 1 102 ? 1.277 -7.490 -1.268 1.00 95.69 102 GLN A CA 1
ATOM 850 C C . GLN A 1 102 ? 0.830 -6.340 -0.354 1.00 95.69 102 GLN A C 1
ATOM 852 O O . GLN A 1 102 ? -0.037 -6.554 0.487 1.00 95.69 102 GLN A O 1
ATOM 857 N N . THR A 1 103 ? 1.331 -5.119 -0.569 1.00 94.06 103 THR A N 1
ATOM 858 C CA . THR A 1 103 ? 0.937 -3.929 0.205 1.00 94.06 103 THR A CA 1
ATOM 859 C C . THR A 1 103 ? -0.572 -3.681 0.128 1.00 94.06 103 THR A C 1
ATOM 861 O O . THR A 1 103 ? -1.179 -3.299 1.122 1.00 94.06 103 THR A O 1
ATOM 864 N N . ALA A 1 104 ? -1.208 -3.925 -1.025 1.00 93.31 104 ALA A N 1
ATOM 865 C CA . ALA A 1 104 ? -2.659 -3.804 -1.161 1.00 93.31 104 ALA A CA 1
ATOM 866 C C . ALA A 1 104 ? -3.420 -4.813 -0.284 1.00 93.31 104 ALA A C 1
ATOM 868 O O . ALA A 1 104 ? -4.367 -4.424 0.394 1.00 93.31 104 ALA A O 1
ATOM 869 N N . ARG A 1 105 ? -2.982 -6.078 -0.242 1.00 95.50 105 ARG A N 1
ATOM 870 C CA . ARG A 1 105 ? -3.589 -7.105 0.624 1.00 95.50 105 ARG A CA 1
ATOM 871 C C . ARG A 1 105 ? -3.390 -6.800 2.106 1.00 95.50 105 ARG A C 1
ATOM 873 O O . ARG A 1 105 ? -4.329 -6.933 2.881 1.00 95.50 105 ARG A O 1
ATOM 880 N N . GLU A 1 106 ? -2.191 -6.371 2.494 1.00 95.06 106 GLU A N 1
ATOM 881 C CA . GLU A 1 106 ? -1.905 -5.963 3.875 1.00 95.06 106 GLU A CA 1
ATOM 882 C C . GLU A 1 106 ? -2.785 -4.772 4.285 1.00 95.06 106 GLU A C 1
ATOM 884 O O . GLU A 1 106 ? -3.341 -4.757 5.381 1.00 95.06 106 GLU A O 1
ATOM 889 N N . LEU A 1 107 ? -2.993 -3.807 3.383 1.00 94.25 107 LEU A N 1
ATOM 890 C CA . LEU A 1 107 ? -3.869 -2.663 3.627 1.00 94.25 107 LEU A CA 1
ATOM 891 C C . LEU A 1 107 ? -5.335 -3.082 3.808 1.00 94.25 107 LEU A C 1
ATOM 893 O O . LEU A 1 107 ? -6.015 -2.547 4.686 1.00 94.25 107 LEU A O 1
ATOM 897 N N . GLU A 1 108 ? -5.822 -4.031 3.004 1.00 94.44 108 GLU A N 1
ATOM 898 C CA . GLU A 1 108 ? -7.160 -4.617 3.163 1.00 94.44 108 GLU A CA 1
ATOM 899 C C . GLU A 1 108 ? -7.301 -5.330 4.515 1.00 94.44 108 GLU A C 1
ATOM 901 O O . GLU A 1 108 ? -8.275 -5.098 5.231 1.00 94.44 108 GLU A O 1
ATOM 906 N N . GLU A 1 109 ? -6.313 -6.139 4.909 1.00 94.06 109 GLU A N 1
ATOM 907 C CA . GLU A 1 109 ? -6.325 -6.860 6.186 1.00 94.06 109 GLU A CA 1
ATOM 908 C C . GLU A 1 109 ? -6.312 -5.904 7.389 1.00 94.06 109 GLU A C 1
ATOM 910 O O . GLU A 1 109 ? -7.104 -6.067 8.322 1.00 94.06 109 GLU A O 1
ATOM 915 N N . VAL A 1 110 ? -5.440 -4.891 7.372 1.00 92.38 110 VAL A N 1
ATOM 916 C CA . VAL A 1 110 ? -5.356 -3.874 8.432 1.00 92.38 110 VAL A CA 1
ATOM 917 C C . VAL A 1 110 ? -6.643 -3.059 8.502 1.00 92.38 110 VAL A C 1
ATOM 919 O O . VAL A 1 110 ? -7.137 -2.803 9.598 1.00 92.38 110 VAL A O 1
ATOM 922 N N . THR A 1 111 ? -7.230 -2.706 7.355 1.00 90.81 111 THR A N 1
ATOM 923 C CA . THR A 1 111 ? -8.507 -1.979 7.314 1.00 90.81 111 THR A CA 1
ATOM 924 C C . THR A 1 111 ? -9.637 -2.821 7.906 1.00 90.81 111 THR A C 1
ATOM 926 O O . THR A 1 111 ? -10.336 -2.346 8.794 1.00 90.81 111 THR A O 1
ATOM 929 N N . ALA A 1 112 ? -9.758 -4.095 7.521 1.00 91.94 112 ALA A N 1
ATOM 930 C CA . ALA A 1 112 ? -10.780 -4.987 8.069 1.00 91.94 112 ALA A CA 1
ATOM 931 C C . ALA A 1 112 ? -10.616 -5.217 9.583 1.00 91.94 112 ALA A C 1
ATOM 933 O O . ALA A 1 112 ? -11.599 -5.281 10.326 1.00 91.94 112 ALA A O 1
ATOM 934 N N . LYS A 1 113 ? -9.369 -5.331 10.068 1.00 88.56 113 LYS A N 1
ATOM 935 C CA . LYS A 1 113 ? -9.084 -5.396 11.508 1.00 88.56 113 LYS A CA 1
ATOM 936 C C . LYS A 1 113 ? -9.502 -4.104 12.202 1.00 88.56 113 LYS A C 1
ATOM 938 O O . LYS A 1 113 ? -10.189 -4.183 13.216 1.00 88.56 113 LYS A O 1
ATOM 943 N N . LEU A 1 114 ? -9.121 -2.946 11.665 1.00 89.75 114 LEU A N 1
ATOM 944 C CA . LEU A 1 114 ? -9.475 -1.643 12.225 1.00 89.75 114 LEU A CA 1
ATOM 945 C C . LEU A 1 114 ? -10.994 -1.487 12.341 1.00 89.75 114 LEU A C 1
ATOM 947 O O . LEU A 1 114 ? -11.475 -1.173 13.425 1.00 89.75 114 LEU A O 1
ATOM 951 N N . ASP A 1 115 ? -11.743 -1.808 11.286 1.00 89.06 115 ASP A N 1
ATOM 952 C CA . ASP A 1 115 ? -13.209 -1.737 11.286 1.00 89.06 115 ASP A CA 1
ATOM 953 C C . ASP A 1 115 ? -13.818 -2.610 12.395 1.00 89.06 115 ASP A C 1
ATOM 955 O O . ASP A 1 115 ? -14.710 -2.178 13.126 1.00 89.06 115 ASP A O 1
ATOM 959 N N . LYS A 1 116 ? -13.282 -3.823 12.598 1.00 87.38 116 LYS A N 1
ATOM 960 C CA . LYS A 1 116 ? -13.706 -4.707 13.693 1.00 87.38 116 LYS A CA 1
ATOM 961 C C . LYS A 1 116 ? -13.414 -4.106 15.071 1.00 87.38 116 LYS A C 1
ATOM 963 O O . LYS A 1 116 ? -14.249 -4.217 15.966 1.00 87.38 116 LYS A O 1
ATOM 968 N N . PHE A 1 117 ? -12.236 -3.512 15.269 1.00 82.19 117 PHE A N 1
ATOM 969 C CA . PHE A 1 117 ? -11.869 -2.874 16.539 1.00 82.19 117 PHE A CA 1
ATOM 970 C C . PHE A 1 117 ? -12.723 -1.638 16.828 1.00 82.19 117 PHE A C 1
ATOM 972 O O . PHE A 1 117 ? -13.164 -1.474 17.963 1.00 82.19 117 PHE A O 1
ATOM 979 N N . LEU A 1 118 ? -13.018 -0.827 15.811 1.00 86.44 118 LEU A N 1
ATOM 980 C CA . LEU A 1 118 ? -13.913 0.324 15.928 1.00 86.44 118 LEU A CA 1
ATOM 981 C C . LEU A 1 118 ? -15.339 -0.105 16.287 1.00 86.44 118 LEU A C 1
ATOM 983 O O . LEU A 1 118 ? -15.922 0.467 17.202 1.00 86.44 118 LEU A O 1
ATOM 987 N N . TYR A 1 119 ? -15.857 -1.161 15.654 1.00 84.75 119 TYR A N 1
ATOM 988 C CA . TYR A 1 119 ? -17.162 -1.728 16.004 1.00 84.75 119 TYR A CA 1
ATOM 989 C C . TYR A 1 119 ? -17.210 -2.217 17.461 1.00 84.75 119 TYR A C 1
ATOM 991 O O . TYR A 1 119 ? -18.140 -1.906 18.199 1.00 84.75 119 TYR A O 1
ATOM 999 N N . MET A 1 120 ? -16.180 -2.941 17.916 1.00 82.75 120 MET A N 1
ATOM 1000 C CA . MET A 1 120 ? -16.100 -3.376 19.318 1.00 82.75 120 MET A CA 1
ATOM 1001 C C . MET A 1 120 ? -16.019 -2.188 20.285 1.00 82.75 120 MET A C 1
ATOM 1003 O O . MET A 1 120 ? -16.611 -2.238 21.359 1.00 82.75 120 MET A O 1
ATOM 1007 N N . LEU A 1 121 ? -15.304 -1.123 19.918 1.00 82.69 121 LEU A N 1
ATOM 1008 C CA . LEU A 1 121 ? -15.192 0.081 20.737 1.00 82.69 121 LEU A CA 1
ATOM 1009 C C . LEU A 1 121 ? -16.538 0.813 20.856 1.00 82.69 121 LEU A C 1
ATOM 1011 O O . LEU A 1 121 ? -16.888 1.250 21.949 1.00 82.69 121 LEU A O 1
ATOM 1015 N N . GLU A 1 122 ? -17.306 0.895 19.769 1.00 84.25 122 GLU A N 1
ATOM 1016 C CA . GLU A 1 122 ? -18.660 1.461 19.762 1.00 84.25 122 GLU A CA 1
ATOM 1017 C C . GLU A 1 122 ? -19.625 0.647 20.640 1.00 84.25 122 GLU A C 1
ATOM 1019 O O . GLU A 1 122 ? -20.331 1.210 21.478 1.00 84.25 122 GLU A O 1
ATOM 1024 N N . GLU A 1 123 ? -19.610 -0.684 20.528 1.00 81.56 123 GLU A N 1
ATOM 1025 C CA . GLU A 1 123 ? -20.427 -1.573 21.368 1.00 81.56 123 GLU A CA 1
ATOM 1026 C C . GLU A 1 123 ? -20.122 -1.398 22.862 1.00 81.56 123 GLU A C 1
ATOM 1028 O O . GLU A 1 123 ? -21.037 -1.366 23.682 1.00 81.56 123 GLU A O 1
ATOM 1033 N N . VAL A 1 124 ? -18.842 -1.257 23.223 1.00 74.94 124 VAL A N 1
ATOM 1034 C CA . VAL A 1 124 ? -18.414 -1.090 24.620 1.00 74.94 124 VAL A CA 1
ATOM 1035 C C . VAL A 1 124 ? -18.675 0.340 25.131 1.00 74.94 124 VAL A C 1
ATOM 1037 O O . VAL A 1 124 ? -18.900 0.534 26.325 1.00 74.94 124 VAL A O 1
ATOM 1040 N N . GLN A 1 125 ? -18.683 1.358 24.263 1.00 72.12 125 GLN A N 1
ATOM 1041 C CA . GLN A 1 125 ? -19.075 2.730 24.629 1.00 72.12 125 GLN A CA 1
ATOM 1042 C C . GLN A 1 125 ? -20.568 2.867 24.940 1.00 72.12 125 GLN A C 1
ATOM 1044 O O . GLN A 1 125 ? -20.930 3.701 25.765 1.00 72.12 125 GLN A O 1
ATOM 1049 N N . ASN A 1 126 ? -21.414 2.052 24.309 1.00 70.94 126 ASN A N 1
ATOM 1050 C CA . ASN A 1 126 ? -22.867 2.082 24.481 1.00 70.94 126 ASN A CA 1
ATOM 1051 C C . ASN A 1 126 ? -23.377 1.234 25.664 1.00 70.94 126 ASN A C 1
ATOM 1053 O O . ASN A 1 126 ? -24.590 1.120 25.854 1.00 70.94 126 ASN A O 1
ATOM 1057 N N . LEU A 1 127 ? -22.486 0.624 26.452 1.00 62.28 127 LEU A N 1
ATOM 1058 C CA . LEU A 1 127 ? -22.870 -0.078 27.676 1.00 62.28 127 LEU A CA 1
ATOM 1059 C C . LEU A 1 127 ? -23.206 0.941 28.782 1.00 62.28 127 LEU A C 1
ATOM 1061 O O . LEU A 1 127 ? -22.413 1.861 28.993 1.00 62.28 127 LEU A O 1
ATOM 1065 N N . PRO A 1 128 ? -24.362 0.813 29.466 1.00 56.75 128 PRO A N 1
ATOM 1066 C CA . PRO A 1 128 ? -24.644 1.603 30.661 1.00 56.75 128 PRO A CA 1
ATOM 1067 C C . PRO A 1 128 ? -23.628 1.261 31.759 1.00 56.75 128 PRO A C 1
ATOM 1069 O O . PRO A 1 128 ? -23.279 0.088 31.896 1.00 56.75 128 PRO A O 1
ATOM 1072 N N . ASP A 1 129 ? -23.176 2.289 32.486 1.00 54.84 129 ASP A N 1
ATOM 1073 C CA . ASP A 1 129 ? -22.322 2.149 33.677 1.00 54.84 129 ASP A CA 1
ATOM 1074 C C . ASP A 1 129 ? -22.972 1.230 34.730 1.00 54.84 129 ASP A C 1
ATOM 1076 O O . ASP A 1 129 ? -24.203 1.362 34.965 1.00 54.84 129 ASP A O 1
#

Foldseek 3Di:
DVVVVVVCVVVVHDDDPVVLVVLLVVLVVLLVVLVVVLVVLVVVLVVLVVVLVVLVVVLVVLVVVLVVVVVPDDDDPVNVVSVVVSVVSVVVNVVSVVVNVVSVVVSVVSVVVSVVSVVVSVVSVPDDD